Protein AF-A0A8X6TEW8-F1 (afdb_monomer_lite)

Sequence (148 aa):
MCSMYSALTGKGKIMGAAFDKKKRLPVETDPKKLVTHCCGSNIYKEGEDIKLKEDSEYPDWLWTLRLGPPPPLEEMDPNTKEYWERLFFLQKIRNLRLKGRKYKKKIFVNEGDKIYKLKQIRFRALAYKYDPGHDKPPQFDKDGWRII

Structure (mmCIF, N/CA/C/O backbone):
data_AF-A0A8X6TEW8-F1
#
_entry.id   AF-A0A8X6TEW8-F1
#
loop_
_atom_site.group_PDB
_atom_site.id
_atom_site.type_symbol
_atom_site.label_atom_id
_atom_site.label_alt_id
_atom_site.label_comp_id
_atom_site.label_asym_id
_atom_site.label_entity_id
_atom_site.label_seq_id
_atom_site.pdbx_PDB_ins_code
_atom_site.Cartn_x
_atom_site.Cartn_y
_atom_site.Cartn_z
_atom_site.occupancy
_atom_site.B_iso_or_equiv
_atom_site.auth_seq_id
_atom_site.auth_comp_id
_atom_site.auth_asym_id
_atom_site.auth_atom_id
_atom_site.pdbx_PDB_model_num
ATOM 1 N N . MET A 1 1 ? -6.255 -14.680 -10.344 1.00 33.28 1 MET A N 1
ATOM 2 C CA . MET A 1 1 ? -5.559 -13.548 -9.693 1.00 33.28 1 MET A CA 1
ATOM 3 C C . MET A 1 1 ? -4.443 -14.111 -8.817 1.00 33.28 1 MET A C 1
ATOM 5 O O . MET A 1 1 ? -4.715 -14.576 -7.721 1.00 33.28 1 MET A O 1
ATOM 9 N N . CYS A 1 2 ? -3.222 -14.207 -9.350 1.00 27.55 2 CYS A N 1
ATOM 10 C CA . CYS A 1 2 ? -2.096 -14.877 -8.689 1.00 27.55 2 CYS A CA 1
ATOM 11 C C . CYS A 1 2 ? -1.370 -13.898 -7.748 1.00 27.55 2 CYS A C 1
ATOM 13 O O . CYS A 1 2 ? -0.958 -12.820 -8.176 1.00 27.55 2 CYS A O 1
ATOM 15 N N . SER A 1 3 ? -1.267 -14.268 -6.470 1.00 33.31 3 SER A N 1
ATOM 16 C CA . SER A 1 3 ? -0.688 -13.474 -5.381 1.00 33.31 3 SER A CA 1
ATOM 17 C C . SER A 1 3 ? 0.810 -13.215 -5.601 1.00 33.31 3 SER A C 1
ATOM 19 O O . SER A 1 3 ? 1.632 -14.123 -5.522 1.00 33.31 3 SER A O 1
ATOM 21 N N . MET A 1 4 ? 1.169 -11.959 -5.873 1.00 34.53 4 MET A N 1
ATOM 22 C CA . MET A 1 4 ? 2.541 -11.485 -6.118 1.00 34.53 4 MET A CA 1
ATOM 23 C C . MET A 1 4 ? 3.206 -10.913 -4.847 1.00 34.53 4 MET A C 1
ATOM 25 O O . MET A 1 4 ? 3.926 -9.921 -4.924 1.00 34.53 4 MET A O 1
ATOM 29 N N . TYR A 1 5 ? 2.979 -11.513 -3.671 1.00 37.78 5 TYR A N 1
ATOM 30 C CA . TYR A 1 5 ? 3.496 -10.998 -2.384 1.00 37.78 5 TYR A CA 1
ATOM 31 C C . TYR A 1 5 ? 4.408 -11.963 -1.599 1.00 37.78 5 TYR A C 1
ATOM 33 O O . TYR A 1 5 ? 4.616 -11.772 -0.405 1.00 37.78 5 TYR A O 1
ATOM 41 N N . SER A 1 6 ? 5.006 -12.979 -2.233 1.00 33.25 6 SER A N 1
ATOM 42 C CA . SER A 1 6 ? 5.805 -13.994 -1.507 1.00 33.25 6 SER A CA 1
ATOM 43 C C . SER A 1 6 ? 7.304 -14.045 -1.838 1.00 33.25 6 SER A C 1
ATOM 45 O O . SER A 1 6 ? 7.973 -14.993 -1.446 1.00 33.25 6 SER A O 1
ATOM 47 N N . ALA A 1 7 ? 7.878 -13.041 -2.506 1.00 35.56 7 ALA A N 1
ATOM 48 C CA . ALA A 1 7 ? 9.279 -13.085 -2.954 1.00 35.56 7 ALA A CA 1
ATOM 49 C C . ALA A 1 7 ? 10.210 -12.072 -2.252 1.00 35.56 7 ALA A C 1
ATOM 51 O O . ALA A 1 7 ? 10.989 -11.398 -2.921 1.00 35.56 7 ALA A O 1
ATOM 52 N N . LEU A 1 8 ? 10.142 -11.949 -0.917 1.00 33.75 8 LEU A N 1
ATOM 53 C CA . LEU A 1 8 ? 11.049 -11.076 -0.140 1.00 33.75 8 LEU A CA 1
ATOM 54 C C . LEU A 1 8 ? 11.709 -11.716 1.097 1.00 33.75 8 LEU A C 1
ATOM 56 O O . LEU A 1 8 ? 12.443 -11.035 1.805 1.00 33.75 8 LEU A O 1
ATOM 60 N N . THR A 1 9 ? 11.542 -13.012 1.364 1.00 35.94 9 THR A N 1
ATOM 61 C CA . THR A 1 9 ? 12.263 -13.667 2.472 1.00 35.94 9 THR A CA 1
ATOM 62 C C . THR A 1 9 ? 13.574 -14.276 1.983 1.00 35.94 9 THR A C 1
ATOM 64 O O . THR A 1 9 ? 13.637 -15.447 1.601 1.00 35.94 9 THR A O 1
ATOM 67 N N . GLY A 1 10 ? 14.625 -13.453 1.986 1.00 34.72 10 GLY A N 1
ATOM 68 C CA . GLY A 1 10 ? 16.008 -13.912 1.922 1.00 34.72 10 GLY A CA 1
ATOM 69 C C . GLY A 1 10 ? 16.320 -14.838 3.101 1.00 34.72 10 GLY A C 1
ATOM 70 O O . GLY A 1 10 ? 15.893 -14.602 4.231 1.00 34.72 10 GLY A O 1
ATOM 71 N N . LYS A 1 11 ? 17.042 -15.924 2.820 1.00 39.81 11 LYS A N 1
ATOM 72 C CA . LYS A 1 11 ? 17.519 -16.903 3.800 1.00 39.81 11 LYS A CA 1
ATOM 73 C C . LYS A 1 11 ? 18.611 -16.278 4.678 1.00 39.81 11 LYS A C 1
ATOM 75 O O . LYS A 1 11 ? 19.791 -16.501 4.449 1.00 39.81 11 LYS A O 1
ATOM 80 N N . GLY A 1 12 ? 18.207 -15.521 5.691 1.00 33.53 12 GLY A N 1
ATOM 81 C CA . GLY A 1 12 ? 19.032 -15.190 6.850 1.00 33.53 12 GLY A CA 1
ATOM 82 C C . GLY A 1 12 ? 18.495 -15.949 8.058 1.00 33.53 12 GLY A C 1
ATOM 83 O O . GLY A 1 12 ? 17.442 -15.602 8.585 1.00 33.53 12 GLY A O 1
ATOM 84 N N . LYS A 1 13 ? 19.182 -17.018 8.478 1.00 41.34 13 LYS A N 1
ATOM 85 C CA . LYS A 1 13 ? 18.923 -17.687 9.762 1.00 41.34 13 LYS A CA 1
ATOM 86 C C . LYS A 1 13 ? 19.323 -16.723 10.885 1.00 41.34 13 LYS A C 1
ATOM 88 O O . LYS A 1 13 ? 20.470 -16.724 11.315 1.00 41.34 13 LYS A O 1
ATOM 93 N N . ILE A 1 14 ? 18.380 -15.901 11.340 1.00 43.41 14 ILE A N 1
ATOM 94 C CA . ILE A 1 14 ? 18.491 -15.210 12.627 1.00 43.41 14 ILE A CA 1
ATOM 95 C C . ILE A 1 14 ? 18.183 -16.252 13.703 1.00 43.41 14 ILE A C 1
ATOM 97 O O . ILE A 1 14 ? 17.106 -16.844 13.755 1.00 43.41 14 ILE A O 1
ATOM 101 N N . MET A 1 15 ? 19.207 -16.535 14.490 1.00 38.34 15 MET A N 1
ATOM 102 C CA . MET A 1 15 ? 19.244 -17.497 15.578 1.00 38.34 15 MET A CA 1
ATOM 103 C C . MET A 1 15 ? 18.370 -16.996 16.743 1.00 38.34 15 MET A C 1
ATOM 105 O O . MET A 1 15 ? 18.528 -15.863 17.179 1.00 38.34 15 MET A O 1
ATOM 109 N N . GLY A 1 16 ? 17.485 -17.848 17.272 1.00 42.28 16 GLY A N 1
ATOM 110 C CA . GLY A 1 16 ? 17.215 -17.844 18.716 1.00 42.28 16 GLY A CA 1
ATOM 111 C C . GLY A 1 16 ? 16.088 -16.978 19.289 1.00 42.28 16 GLY A C 1
ATOM 112 O O . GLY A 1 16 ? 16.194 -16.579 20.440 1.00 42.28 16 GLY A O 1
ATOM 113 N N . ALA A 1 17 ? 14.981 -16.757 18.583 1.00 46.38 17 ALA A N 1
ATOM 114 C CA . ALA A 1 17 ? 13.709 -16.499 19.259 1.00 46.38 17 ALA A CA 1
ATOM 115 C C . ALA A 1 17 ? 12.636 -17.317 18.555 1.00 46.38 17 ALA A C 1
ATOM 117 O O . ALA A 1 17 ? 12.306 -17.061 17.395 1.00 46.38 17 ALA A O 1
ATOM 118 N N . ALA A 1 18 ? 12.140 -18.349 19.237 1.00 51.59 18 ALA A N 1
ATOM 119 C CA . ALA A 1 18 ? 10.915 -19.021 18.859 1.00 51.59 18 ALA A CA 1
ATOM 120 C C . ALA A 1 18 ? 9.808 -17.962 18.858 1.00 51.59 18 ALA A C 1
ATOM 122 O O . ALA A 1 18 ? 9.194 -17.682 19.882 1.00 51.59 18 ALA A O 1
ATOM 123 N N . PHE A 1 19 ? 9.595 -17.315 17.713 1.00 56.50 19 PHE A N 1
ATOM 124 C CA . PHE A 1 19 ? 8.341 -16.641 17.457 1.00 56.50 19 PHE A CA 1
ATOM 125 C C . PHE A 1 19 ? 7.295 -17.744 17.502 1.00 56.50 19 PHE A C 1
ATOM 127 O O . PHE A 1 19 ? 7.138 -18.505 16.541 1.00 56.50 19 PHE A O 1
ATOM 134 N N . ASP A 1 20 ? 6.643 -17.864 18.657 1.00 64.69 20 ASP A N 1
ATOM 135 C CA . ASP A 1 20 ? 5.420 -18.628 18.805 1.00 64.69 20 ASP A CA 1
ATOM 136 C C . ASP A 1 20 ? 4.554 -18.357 17.578 1.00 64.69 20 ASP A C 1
ATOM 138 O O . ASP A 1 20 ? 4.374 -17.212 17.145 1.00 64.69 20 ASP A O 1
ATOM 142 N N . LYS A 1 21 ? 4.082 -19.441 16.960 1.00 77.38 21 LYS A N 1
ATOM 143 C CA . LYS A 1 21 ? 3.247 -19.391 15.758 1.00 77.38 21 LYS A CA 1
ATOM 144 C C . LYS A 1 21 ? 2.173 -18.319 15.964 1.00 77.38 21 LYS A C 1
ATOM 146 O O . LYS A 1 21 ? 1.496 -18.334 16.990 1.00 77.38 21 LYS A O 1
ATOM 151 N N . LYS A 1 22 ? 2.013 -17.398 15.001 1.00 78.88 22 LYS A N 1
ATOM 152 C CA . LYS A 1 22 ? 0.990 -16.335 15.053 1.00 78.88 22 LYS A CA 1
ATOM 153 C C . LYS A 1 22 ? -0.355 -16.947 15.459 1.00 78.88 22 LYS A C 1
ATOM 155 O O . LYS A 1 22 ? -0.932 -17.706 14.679 1.00 78.88 22 LYS A O 1
ATOM 160 N N . LYS A 1 23 ? -0.835 -16.634 16.665 1.00 80.19 23 LYS 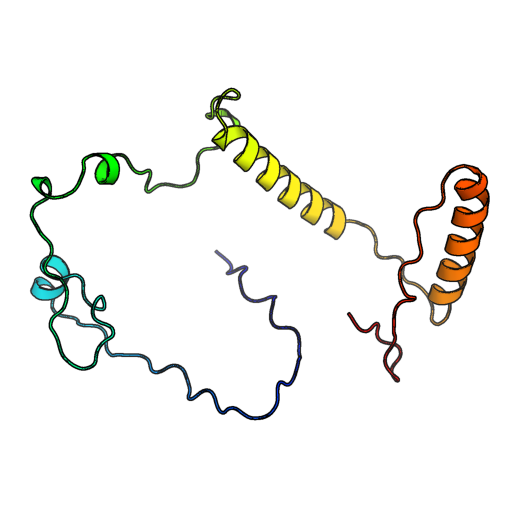A N 1
ATOM 161 C CA . LYS A 1 23 ? -2.110 -17.146 17.177 1.00 80.19 23 LYS A CA 1
ATOM 162 C C . LYS A 1 23 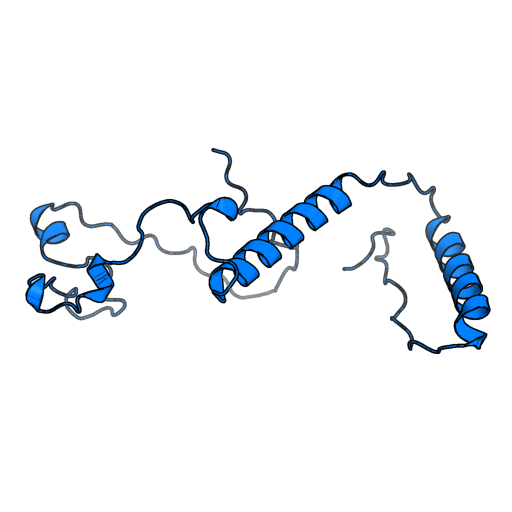? -3.237 -16.564 16.321 1.00 80.19 23 LYS A C 1
ATOM 164 O O . LYS A 1 23 ? -3.319 -15.352 16.143 1.00 80.19 23 LYS A O 1
ATOM 169 N N . ARG A 1 24 ? -4.060 -17.430 15.726 1.00 81.12 24 ARG A N 1
ATOM 170 C CA . ARG A 1 24 ? -5.307 -17.033 15.061 1.00 81.12 24 ARG A CA 1
ATOM 171 C C . ARG A 1 24 ? -6.359 -16.906 16.155 1.00 81.12 24 ARG A C 1
ATOM 173 O O . ARG A 1 24 ? -6.674 -17.905 16.792 1.00 81.12 24 ARG A O 1
ATOM 180 N N . LEU A 1 25 ? -6.832 -15.691 16.402 1.00 81.19 25 LEU A N 1
ATOM 181 C CA . LEU A 1 25 ? -7.969 -15.478 17.289 1.00 81.19 25 LEU A CA 1
ATOM 182 C C . LEU A 1 25 ? -9.251 -15.921 16.566 1.00 81.19 25 LEU A C 1
ATOM 184 O O . LEU A 1 25 ? -9.322 -15.766 15.340 1.00 81.19 25 LEU A O 1
ATOM 188 N N . PRO A 1 26 ? -10.225 -16.509 17.280 1.00 84.12 26 PRO A N 1
ATOM 189 C CA . PRO A 1 26 ? -11.526 -16.804 16.698 1.00 84.12 26 PRO A CA 1
ATOM 190 C C . PRO A 1 26 ? -12.190 -15.496 16.257 1.00 84.12 26 PRO A C 1
ATOM 192 O O . PRO A 1 26 ? -12.117 -14.488 16.956 1.00 84.12 26 PRO A O 1
ATOM 195 N N . VAL A 1 27 ? -12.791 -15.510 15.069 1.00 84.19 27 VAL A N 1
ATOM 196 C CA . VAL A 1 27 ? -13.553 -14.374 14.544 1.00 84.19 27 VAL A CA 1
ATOM 197 C C . VAL A 1 27 ? -15.003 -14.540 14.979 1.00 84.19 27 VAL A C 1
ATOM 199 O O . VAL A 1 27 ? -15.543 -15.642 14.904 1.00 84.19 27 VAL A O 1
ATOM 202 N N . GLU A 1 28 ? -15.616 -13.449 15.425 1.00 83.44 28 GLU A N 1
ATOM 203 C CA . GLU A 1 28 ? -17.022 -13.419 15.821 1.00 83.44 28 GLU A CA 1
ATOM 204 C C . GLU A 1 28 ? -17.941 -13.674 14.619 1.00 83.44 28 GLU A C 1
ATOM 206 O O . GLU A 1 28 ? -17.742 -13.109 13.542 1.00 83.44 28 GLU A O 1
ATOM 211 N N . THR A 1 29 ? -18.956 -14.521 14.797 1.00 88.88 29 THR A N 1
ATOM 212 C CA . THR A 1 29 ? -19.895 -14.917 13.728 1.00 88.88 29 THR A CA 1
ATOM 213 C C . THR A 1 29 ? -21.260 -14.240 13.827 1.00 88.88 29 THR A C 1
ATOM 215 O O . THR A 1 29 ? -22.069 -14.355 12.908 1.00 88.88 29 THR A O 1
ATOM 218 N N . ASP A 1 30 ? -21.532 -13.538 14.928 1.00 91.94 30 ASP A N 1
ATOM 219 C CA . ASP A 1 30 ? -22.845 -12.956 15.190 1.00 91.94 30 ASP A CA 1
ATOM 220 C C . ASP A 1 30 ? -23.080 -11.683 14.359 1.00 91.94 30 ASP A C 1
ATOM 222 O O . ASP A 1 30 ? -22.407 -10.667 14.571 1.00 91.94 30 ASP A O 1
ATOM 226 N N . PRO A 1 31 ? -24.088 -11.658 13.466 1.00 91.38 31 PRO A N 1
ATOM 227 C CA . PRO A 1 31 ? -24.274 -10.553 12.525 1.00 91.38 31 PRO A CA 1
ATOM 228 C C . PRO A 1 31 ? -24.621 -9.234 13.223 1.00 91.38 31 PRO A C 1
ATOM 230 O O . PRO A 1 31 ? -24.159 -8.172 12.817 1.00 91.38 31 PRO A O 1
ATOM 233 N N . LYS A 1 32 ? -25.393 -9.284 14.318 1.00 92.06 32 LYS A N 1
ATOM 234 C CA . LYS A 1 32 ? -25.758 -8.088 15.095 1.00 92.06 32 LYS A CA 1
ATOM 235 C C . LYS A 1 32 ? -24.531 -7.416 15.714 1.00 92.06 32 LYS A C 1
ATOM 237 O O . LYS A 1 32 ? -24.464 -6.191 15.747 1.00 92.06 32 LYS A O 1
ATOM 242 N N . LYS A 1 33 ? -23.562 -8.208 16.183 1.00 89.19 33 LYS A N 1
ATOM 243 C CA . LYS A 1 33 ? -22.324 -7.705 16.788 1.00 89.19 33 LYS A CA 1
ATOM 244 C C . LYS A 1 33 ? -21.415 -7.086 15.724 1.00 89.19 33 LYS A C 1
ATOM 246 O O . LYS A 1 33 ? -20.921 -5.987 15.939 1.00 89.19 33 LYS A O 1
ATOM 251 N N . LEU A 1 34 ? -21.306 -7.722 14.553 1.00 90.75 34 LEU A N 1
ATOM 252 C CA . LEU A 1 34 ? -20.505 -7.235 13.421 1.00 90.75 34 LEU A CA 1
ATOM 253 C C . LEU A 1 34 ? -20.995 -5.902 12.834 1.00 90.75 34 LEU A C 1
ATOM 255 O O . LEU A 1 34 ? -20.189 -5.123 12.340 1.00 90.75 34 LEU A O 1
ATOM 259 N N . VAL A 1 35 ? -22.305 -5.636 12.873 1.00 91.75 35 VAL A N 1
ATOM 260 C CA . VAL A 1 35 ? -22.881 -4.372 12.373 1.00 91.75 35 VAL A CA 1
ATOM 261 C C . VAL A 1 35 ? -22.767 -3.240 13.394 1.00 91.75 35 VAL A C 1
ATOM 263 O O . VAL A 1 35 ? -22.693 -2.079 13.015 1.00 91.75 35 VAL A O 1
ATOM 266 N N . THR A 1 36 ? -22.769 -3.553 14.690 1.00 92.94 36 THR A N 1
ATOM 267 C CA . THR A 1 36 ? -22.802 -2.539 15.761 1.00 92.94 36 THR A CA 1
ATOM 268 C C . THR A 1 36 ? -21.423 -2.206 16.323 1.00 92.94 36 THR A C 1
ATOM 270 O O . THR A 1 36 ? -21.225 -1.110 16.841 1.00 92.94 36 THR A O 1
ATOM 273 N N . HIS A 1 37 ? -20.467 -3.132 16.246 1.00 93.62 37 HIS A N 1
ATOM 274 C CA . HIS A 1 37 ? -19.136 -2.985 16.827 1.00 93.62 37 HIS A CA 1
ATOM 275 C C . HIS A 1 37 ? -18.053 -3.258 15.784 1.00 93.62 37 HIS A C 1
ATOM 277 O O . HIS A 1 37 ? -18.176 -4.146 14.941 1.00 93.62 37 HIS A O 1
ATOM 283 N N . CYS A 1 38 ? -16.939 -2.538 15.892 1.00 92.19 38 CYS A N 1
ATOM 284 C CA . CYS A 1 38 ? -15.726 -2.815 15.138 1.00 92.19 38 CYS A CA 1
ATOM 285 C C . CYS A 1 38 ? -14.962 -3.970 15.807 1.00 92.19 38 CYS A C 1
ATOM 287 O O . CYS A 1 38 ? -14.068 -3.753 16.634 1.00 92.19 38 CYS A O 1
ATOM 289 N N . CYS A 1 39 ? -15.360 -5.207 15.494 1.00 89.44 39 CYS A N 1
ATOM 290 C CA . CYS A 1 39 ? -14.768 -6.410 16.078 1.00 89.44 39 CYS A CA 1
ATOM 291 C C . CYS A 1 39 ? -13.265 -6.511 15.772 1.00 89.44 39 CYS A C 1
ATOM 293 O O . CYS A 1 39 ? -12.847 -6.418 14.616 1.00 89.44 39 CYS A O 1
ATOM 295 N N . GLY A 1 40 ? -12.456 -6.740 16.810 1.00 86.31 40 GLY A N 1
ATOM 296 C CA . GLY A 1 40 ? -10.996 -6.852 16.693 1.00 86.31 40 GLY A CA 1
ATOM 297 C C . GLY A 1 40 ? -10.246 -5.518 16.773 1.00 86.31 40 GLY A C 1
ATOM 298 O O . GLY A 1 40 ? -9.046 -5.477 16.499 1.00 86.31 40 GLY A O 1
ATOM 299 N N . SER A 1 41 ? -10.938 -4.438 17.147 1.00 88.44 41 SER A N 1
ATOM 300 C CA . SER A 1 41 ? -10.316 -3.147 17.457 1.00 88.44 41 SER A CA 1
ATOM 301 C C . SER A 1 41 ? -9.575 -3.166 18.797 1.00 88.44 41 SER A C 1
ATOM 303 O O . SER A 1 41 ? -8.531 -2.519 18.919 1.00 88.44 41 SER A O 1
ATOM 305 N N . ASN A 1 42 ? -10.062 -3.925 19.787 1.00 90.31 42 ASN A N 1
ATOM 306 C CA . ASN A 1 42 ? -9.382 -4.047 21.071 1.00 90.31 42 ASN A CA 1
ATOM 307 C C . ASN A 1 42 ? -8.220 -5.059 21.003 1.00 90.31 42 ASN A C 1
ATOM 309 O O . ASN A 1 42 ? -8.412 -6.240 20.718 1.00 90.31 42 ASN A O 1
ATOM 313 N N . ILE A 1 43 ? -7.000 -4.594 21.291 1.00 89.12 43 ILE A N 1
ATOM 314 C CA . ILE A 1 43 ? -5.776 -5.421 21.334 1.00 89.12 43 ILE A CA 1
ATOM 315 C C . ILE A 1 43 ? -5.478 -5.891 22.772 1.00 89.12 43 ILE A C 1
ATOM 317 O O . ILE A 1 43 ? -4.688 -6.816 22.987 1.00 89.12 43 ILE A O 1
ATOM 321 N N . TYR A 1 44 ? -6.090 -5.255 23.772 1.00 89.06 44 TYR A N 1
ATOM 322 C CA . TYR A 1 44 ? -5.882 -5.574 25.179 1.00 89.06 44 TYR A CA 1
ATOM 323 C C . TYR A 1 44 ? -6.676 -6.821 25.592 1.00 89.06 44 TYR A C 1
ATOM 325 O O . TYR A 1 44 ? -7.663 -7.194 24.966 1.00 89.06 44 TYR A O 1
ATOM 333 N N . LYS A 1 45 ? -6.228 -7.491 26.663 1.00 85.06 45 LYS A N 1
ATOM 334 C CA . LYS A 1 45 ? -6.928 -8.667 27.220 1.00 85.06 45 LYS A CA 1
ATOM 335 C C . LYS A 1 45 ? -8.267 -8.306 27.862 1.00 85.06 45 LYS A C 1
ATOM 337 O O . LYS A 1 45 ? -9.142 -9.155 27.966 1.00 85.06 45 LYS A O 1
ATOM 342 N N . GLU A 1 46 ? -8.373 -7.070 28.327 1.00 86.56 46 GLU A N 1
ATOM 343 C CA . GLU A 1 46 ? -9.519 -6.520 29.033 1.00 86.56 46 GLU A CA 1
ATOM 344 C C . GLU A 1 46 ? -10.026 -5.311 28.243 1.00 86.56 46 GLU A C 1
ATOM 346 O O . GLU A 1 46 ? -9.236 -4.578 27.642 1.00 86.56 46 GLU A O 1
ATOM 351 N N . GLY A 1 47 ? -11.344 -5.124 28.217 1.00 87.12 47 GLY A N 1
ATOM 352 C CA . GLY A 1 47 ? -12.007 -4.031 27.508 1.00 87.12 47 GLY A CA 1
ATOM 353 C C . GLY A 1 47 ? -12.983 -4.506 26.433 1.00 87.12 47 GLY A C 1
ATOM 354 O O . GLY A 1 47 ? -12.983 -5.667 26.025 1.00 87.12 47 GLY A O 1
ATOM 355 N N . GLU A 1 48 ? -13.820 -3.579 25.979 1.00 87.06 48 GLU A N 1
ATOM 356 C CA . GLU A 1 48 ? -14.829 -3.809 24.945 1.00 87.06 48 GLU A CA 1
ATOM 357 C C . GLU A 1 48 ? -14.345 -3.312 23.575 1.00 87.06 48 GLU A C 1
ATOM 359 O O . GLU A 1 48 ? -13.512 -2.408 23.480 1.00 87.06 48 GLU A O 1
ATOM 364 N N . ASP A 1 49 ? -14.883 -3.902 22.507 1.00 88.62 49 ASP A N 1
ATOM 365 C CA . ASP A 1 49 ? -14.673 -3.414 21.144 1.00 88.62 49 ASP A CA 1
ATOM 366 C C . ASP A 1 49 ? -15.358 -2.055 20.931 1.00 88.62 49 ASP A C 1
ATOM 368 O O . ASP A 1 49 ? -16.397 -1.748 21.526 1.00 88.62 49 ASP A O 1
ATOM 372 N N . ILE A 1 50 ? -14.798 -1.242 20.033 1.00 91.94 50 ILE A N 1
ATOM 373 C CA . ILE A 1 50 ? -15.325 0.093 19.730 1.00 91.94 50 ILE A CA 1
ATOM 374 C C . ILE A 1 50 ? -16.708 -0.028 19.075 1.00 91.94 50 ILE A C 1
ATOM 376 O O . ILE A 1 50 ? -16.855 -0.653 18.022 1.00 91.94 50 ILE A O 1
ATOM 380 N N . LYS A 1 51 ? -17.713 0.613 19.679 1.00 93.88 51 LYS A N 1
ATOM 381 C CA . LYS A 1 51 ? -19.066 0.752 19.118 1.00 93.88 51 LYS A CA 1
ATOM 382 C C . LYS A 1 51 ? -19.054 1.717 17.936 1.00 93.88 51 LYS A C 1
ATOM 384 O O . LYS A 1 51 ? -18.485 2.806 18.033 1.00 93.88 51 LYS A O 1
ATOM 389 N N . LEU A 1 52 ? -19.677 1.307 16.835 1.00 93.69 52 LEU A N 1
ATOM 390 C CA . LEU A 1 52 ? -19.882 2.165 15.675 1.00 93.69 52 LEU A CA 1
ATOM 391 C C . LEU A 1 52 ? -20.943 3.210 16.010 1.00 93.69 52 LEU A C 1
ATOM 393 O O . LEU A 1 52 ? -21.946 2.910 16.661 1.00 93.69 52 LEU A O 1
ATOM 397 N N . LYS A 1 53 ? -20.668 4.445 15.604 1.00 93.56 53 LYS A N 1
ATOM 398 C CA . LYS A 1 53 ? -21.544 5.588 15.836 1.00 93.56 53 LYS A CA 1
ATOM 399 C C . LYS A 1 53 ? -22.389 5.875 14.598 1.00 93.56 53 LYS A C 1
ATOM 401 O O . LYS A 1 53 ? -22.248 5.200 13.582 1.00 93.56 53 LYS A O 1
ATOM 406 N N . GLU A 1 54 ? -23.264 6.867 14.692 1.00 94.56 54 GLU A N 1
ATOM 407 C CA . GLU A 1 54 ? -24.040 7.345 13.548 1.00 94.56 54 GLU A CA 1
ATOM 408 C C . GLU A 1 54 ? -23.146 8.073 12.530 1.00 94.56 54 GLU A C 1
ATOM 410 O O . GLU A 1 54 ? -22.135 8.678 12.895 1.00 94.56 54 GLU A O 1
ATOM 415 N N . ASP A 1 55 ? -23.539 8.054 11.254 1.00 93.12 55 ASP A N 1
ATOM 416 C CA . ASP A 1 55 ? -22.747 8.608 10.144 1.00 93.12 55 ASP A CA 1
ATOM 417 C C . ASP A 1 55 ? -22.418 10.103 10.313 1.00 93.12 55 ASP A C 1
ATOM 419 O O . ASP A 1 55 ? -21.365 10.551 9.863 1.00 93.12 55 ASP A O 1
ATOM 423 N N . SER A 1 56 ? -23.278 10.851 11.014 1.00 94.25 56 SER A N 1
ATOM 424 C CA . SER A 1 56 ? -23.131 12.286 11.305 1.00 94.25 56 SER A CA 1
ATOM 425 C C . SER A 1 56 ? -21.983 12.616 12.263 1.00 94.25 56 SER A C 1
ATOM 427 O O . SER A 1 56 ? -21.525 13.756 12.307 1.00 94.25 56 SER A O 1
ATOM 429 N N . GLU A 1 57 ? -21.537 11.654 13.073 1.00 95.75 57 GLU A N 1
ATOM 430 C CA . GLU A 1 57 ? -20.404 11.866 13.980 1.00 95.75 57 GLU A CA 1
ATOM 431 C C . GLU A 1 57 ? -19.055 11.745 13.266 1.00 95.75 57 GLU A C 1
ATOM 433 O O . GLU A 1 57 ? -18.026 12.188 13.789 1.00 95.75 57 GLU A O 1
ATOM 438 N N . TYR A 1 58 ? -19.044 11.130 12.084 1.00 95.50 58 TYR A N 1
ATOM 439 C CA . TYR A 1 58 ? -17.843 10.968 11.286 1.00 95.50 58 TYR A CA 1
ATOM 440 C C . TYR A 1 58 ? -17.662 12.160 10.342 1.00 95.50 58 TYR A C 1
ATOM 442 O O . TYR A 1 58 ? -18.631 12.704 9.821 1.00 95.50 58 TYR A O 1
ATOM 450 N N . PRO A 1 59 ? -16.415 12.591 10.101 1.00 96.62 59 PRO A N 1
ATOM 451 C CA . PRO A 1 59 ? -16.159 13.728 9.233 1.00 96.62 59 PRO A CA 1
ATOM 452 C C . PRO A 1 59 ? -16.494 13.408 7.769 1.00 96.62 59 PRO A C 1
ATOM 454 O O . PRO A 1 59 ? -16.191 12.319 7.277 1.00 96.62 59 PRO A O 1
ATOM 457 N N . ASP A 1 60 ? -17.012 14.401 7.045 1.00 95.38 60 ASP A N 1
ATOM 458 C CA . ASP A 1 60 ? -17.516 14.256 5.668 1.00 95.38 60 ASP A CA 1
ATOM 459 C C . ASP A 1 60 ? -16.498 13.670 4.678 1.00 95.38 60 ASP A C 1
ATOM 461 O O . ASP A 1 60 ? -16.865 12.976 3.728 1.00 95.38 60 ASP A O 1
ATOM 465 N N . TRP A 1 61 ? -15.199 13.914 4.896 1.00 95.38 61 TRP A N 1
ATOM 466 C CA . TRP A 1 61 ? -14.147 13.407 4.012 1.00 95.38 61 TRP A CA 1
ATOM 467 C C . TRP A 1 61 ? -14.070 11.877 3.986 1.00 95.38 61 TRP A C 1
ATOM 469 O O . TRP A 1 61 ? -13.549 11.315 3.025 1.00 95.38 61 TRP A O 1
ATOM 479 N N . LEU A 1 62 ? -14.588 11.189 5.010 1.00 94.88 62 LEU A N 1
ATOM 480 C CA . LEU A 1 62 ? -14.628 9.727 5.044 1.00 94.88 62 LEU A CA 1
ATOM 481 C C . LEU A 1 62 ? -15.450 9.174 3.874 1.00 94.88 62 LEU A C 1
ATOM 483 O O . LEU A 1 62 ? -15.048 8.206 3.228 1.00 94.88 62 LEU A O 1
ATOM 487 N N . TRP A 1 63 ? -16.569 9.832 3.576 1.00 94.31 63 TRP A N 1
ATOM 488 C CA . TRP A 1 63 ? -17.519 9.420 2.547 1.00 94.31 63 TRP A CA 1
ATOM 489 C C . TRP A 1 63 ? -17.112 9.858 1.139 1.00 94.31 63 TRP A C 1
ATOM 491 O O . TRP A 1 63 ? -17.626 9.327 0.156 1.00 94.31 63 TRP A O 1
ATOM 501 N N . THR A 1 64 ? -16.158 10.785 1.018 1.00 94.06 64 THR A N 1
ATOM 502 C CA . THR A 1 64 ? -15.598 11.205 -0.276 1.00 94.06 64 THR A CA 1
ATOM 503 C C . THR A 1 64 ? -14.388 10.374 -0.709 1.00 94.06 64 THR A C 1
ATOM 505 O O . THR A 1 64 ? -13.898 10.533 -1.831 1.00 94.06 64 THR A O 1
ATOM 508 N N . LEU A 1 65 ? -13.911 9.450 0.136 1.00 93.62 65 LEU A N 1
ATOM 509 C CA . LEU A 1 65 ? -12.810 8.555 -0.211 1.00 93.62 65 LEU A CA 1
ATOM 510 C C . LEU A 1 65 ? -13.179 7.596 -1.350 1.00 93.62 65 LEU A C 1
ATOM 512 O O . LEU A 1 65 ? -14.236 6.968 -1.379 1.00 93.62 65 LEU A O 1
ATOM 516 N N . ARG A 1 66 ? -12.238 7.407 -2.280 1.00 90.94 66 ARG A N 1
ATOM 517 C CA . ARG A 1 66 ? -12.393 6.454 -3.386 1.00 90.94 66 ARG A CA 1
ATOM 518 C C . ARG A 1 66 ? -12.153 5.027 -2.887 1.00 90.94 66 ARG A C 1
ATOM 520 O O . ARG A 1 66 ? -11.029 4.672 -2.547 1.00 90.94 66 ARG A O 1
ATOM 527 N N . LEU A 1 67 ? -13.189 4.192 -2.930 1.00 94.50 67 LEU A N 1
ATOM 528 C CA . LEU A 1 67 ? -13.114 2.761 -2.581 1.00 94.50 67 LEU A CA 1
ATOM 529 C C . LEU A 1 67 ? -12.721 1.858 -3.766 1.00 94.50 67 LEU A C 1
ATOM 531 O O . LEU A 1 67 ? -12.457 0.669 -3.600 1.00 94.50 67 LEU A O 1
ATOM 535 N N . GLY A 1 68 ? -12.721 2.416 -4.978 1.00 92.50 68 GLY A N 1
ATOM 536 C CA . GLY A 1 68 ? -12.436 1.697 -6.215 1.00 92.50 68 GLY A CA 1
ATOM 537 C C . GLY A 1 68 ? -10.943 1.557 -6.535 1.00 92.50 68 GLY A C 1
ATOM 538 O O . GLY A 1 68 ? -10.076 1.983 -5.767 1.00 92.50 68 GLY A O 1
ATOM 539 N N . PRO A 1 69 ? -10.613 0.985 -7.708 1.00 90.69 69 PRO A N 1
ATOM 540 C CA . PRO A 1 69 ? -9.240 0.957 -8.183 1.00 90.69 69 PRO A CA 1
ATOM 541 C C . PRO A 1 69 ? -8.677 2.382 -8.335 1.00 90.69 69 PRO A C 1
ATOM 543 O O . PRO A 1 69 ? -9.422 3.333 -8.610 1.00 90.69 69 PRO A O 1
ATOM 546 N N . PRO A 1 70 ? -7.349 2.543 -8.185 1.00 88.88 70 PRO A N 1
ATOM 547 C CA . PRO A 1 70 ? -6.707 3.833 -8.385 1.00 88.88 70 PRO A CA 1
ATOM 548 C C . PRO A 1 70 ? -6.966 4.330 -9.815 1.00 88.88 70 PRO A C 1
ATOM 550 O O . PRO A 1 70 ? -6.893 3.516 -10.745 1.00 88.88 70 PRO A O 1
ATOM 553 N N . PRO A 1 71 ? -7.233 5.635 -10.001 1.00 89.44 71 PRO A N 1
ATOM 554 C CA . PRO A 1 71 ? -7.558 6.179 -11.310 1.00 89.44 71 PRO A CA 1
ATOM 555 C C .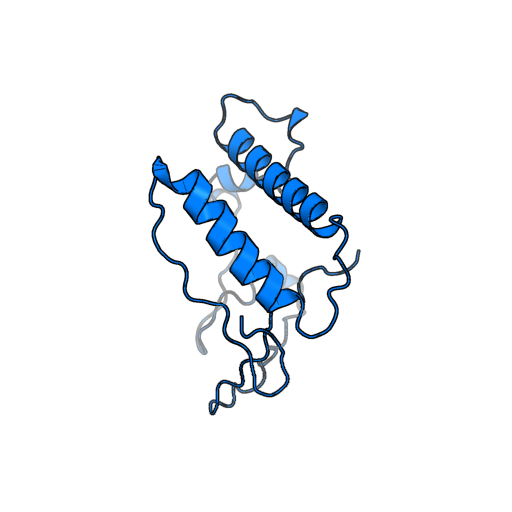 PRO A 1 71 ? -6.409 5.941 -12.309 1.00 89.44 71 PRO A C 1
ATOM 557 O O . PRO A 1 71 ? -5.227 5.854 -11.919 1.00 89.44 71 PRO A O 1
ATOM 560 N N . PRO A 1 72 ? -6.730 5.758 -13.600 1.00 90.75 72 PRO A N 1
ATOM 561 C CA . PRO A 1 72 ? -5.726 5.729 -14.649 1.00 90.75 72 PRO A CA 1
ATOM 562 C C . PRO A 1 72 ? -5.065 7.105 -14.774 1.00 90.75 72 PRO A C 1
ATOM 564 O O . PRO A 1 72 ? -5.638 8.129 -14.419 1.00 90.75 72 PRO A O 1
ATOM 567 N N . LEU A 1 73 ? -3.833 7.123 -15.287 1.00 91.75 73 LEU A N 1
ATOM 568 C CA . LEU A 1 73 ? -3.048 8.356 -15.391 1.00 91.75 73 LEU A CA 1
ATOM 569 C C . LEU A 1 73 ? -3.702 9.392 -16.325 1.00 91.75 73 LEU A C 1
ATOM 571 O O . LEU A 1 73 ? -3.528 10.583 -16.117 1.00 91.75 73 LEU A O 1
ATOM 575 N N . GLU A 1 74 ? -4.450 8.930 -17.328 1.00 91.38 74 GLU A N 1
ATOM 576 C CA . GLU A 1 74 ? -5.115 9.763 -18.341 1.00 91.38 74 GLU A CA 1
ATOM 577 C C . GLU A 1 74 ? -6.268 10.604 -17.771 1.00 91.38 74 GLU A C 1
ATOM 579 O O . GLU A 1 74 ? -6.540 11.685 -18.278 1.00 91.38 74 GLU A O 1
ATOM 584 N N . GLU A 1 75 ? -6.919 10.135 -16.703 1.00 91.19 75 GLU A N 1
ATOM 585 C CA . GLU A 1 75 ? -8.027 10.841 -16.039 1.00 91.19 75 GLU A CA 1
ATOM 586 C C . GLU A 1 75 ? -7.543 11.852 -14.987 1.00 91.19 75 GLU A C 1
ATOM 588 O O . GLU A 1 75 ? -8.334 12.637 -14.468 1.00 91.19 75 GLU A O 1
ATOM 593 N N . MET A 1 76 ? -6.259 11.815 -14.622 1.00 91.75 76 MET A N 1
ATOM 594 C CA . MET A 1 76 ? -5.697 12.641 -13.554 1.00 91.75 76 MET A CA 1
ATOM 595 C C . MET A 1 76 ? -5.174 13.978 -14.092 1.00 91.75 76 MET A C 1
ATOM 597 O O . MET A 1 76 ? -4.571 14.034 -15.161 1.00 91.75 76 MET A O 1
ATOM 601 N N . ASP A 1 77 ? -5.333 15.046 -13.309 1.00 93.50 77 ASP A N 1
ATOM 602 C CA . ASP A 1 77 ? -4.832 16.378 -13.661 1.00 93.50 77 ASP A CA 1
ATOM 603 C C . ASP A 1 77 ? -3.297 16.484 -13.491 1.00 93.50 77 ASP A C 1
ATOM 605 O O . ASP A 1 77 ? -2.790 16.283 -12.380 1.00 93.50 77 ASP A O 1
ATOM 609 N N . PRO A 1 78 ? -2.541 16.858 -14.545 1.00 94.44 78 PRO A N 1
ATOM 610 C CA . PRO A 1 78 ? -1.088 17.029 -14.485 1.00 94.44 78 PRO A CA 1
ATOM 611 C C . PRO A 1 78 ? -0.586 18.088 -13.498 1.00 94.44 78 PRO A C 1
ATOM 613 O O . PRO A 1 78 ? 0.589 18.050 -13.118 1.00 94.44 78 PRO A O 1
ATOM 616 N N . ASN A 1 79 ? -1.435 19.030 -13.080 1.00 95.00 79 ASN A N 1
ATOM 617 C CA . ASN A 1 79 ? -1.048 20.076 -12.127 1.00 95.00 79 ASN A CA 1
ATOM 618 C C . ASN A 1 79 ? -1.111 19.608 -10.666 1.00 95.00 79 ASN A C 1
ATOM 620 O O . ASN A 1 79 ? -0.648 20.309 -9.766 1.00 95.00 79 ASN A O 1
ATOM 624 N N . THR A 1 80 ? -1.637 18.408 -10.418 1.00 94.69 80 THR A N 1
ATOM 625 C CA . THR A 1 80 ? -1.775 17.845 -9.076 1.00 94.69 80 THR A CA 1
ATOM 626 C C . THR A 1 80 ? -0.585 16.943 -8.726 1.00 94.69 80 THR A C 1
ATOM 628 O O . THR A 1 80 ? -0.051 16.212 -9.561 1.00 94.69 80 THR A O 1
ATOM 631 N N . LYS A 1 81 ? -0.161 16.942 -7.455 1.00 94.94 81 LYS A N 1
ATOM 632 C CA . LYS A 1 81 ? 0.957 16.107 -6.967 1.00 94.94 81 LYS A CA 1
ATOM 633 C C . LYS A 1 81 ? 0.722 14.606 -7.196 1.00 94.94 81 LYS A C 1
ATOM 635 O O . LYS A 1 81 ? 1.642 13.876 -7.565 1.00 94.94 81 LYS A O 1
ATOM 640 N N . GLU A 1 82 ? -0.514 14.161 -7.008 1.00 92.81 82 GLU A N 1
ATOM 641 C CA . GLU A 1 82 ? -0.941 12.764 -7.135 1.00 92.81 82 GLU A CA 1
ATOM 642 C C . GLU A 1 82 ? -0.645 12.184 -8.527 1.00 92.81 82 GLU A C 1
ATOM 644 O O . GLU A 1 82 ? -0.214 11.033 -8.647 1.00 92.81 82 GLU A O 1
ATOM 649 N N . TYR A 1 83 ? -0.803 12.994 -9.581 1.00 95.19 83 TYR A N 1
ATOM 650 C CA . TYR A 1 83 ? -0.487 12.607 -10.957 1.00 95.19 83 TYR A CA 1
ATOM 651 C C . TYR A 1 83 ? 0.986 12.208 -11.097 1.00 95.19 83 TYR A C 1
ATOM 653 O O . TYR A 1 83 ? 1.317 11.149 -11.640 1.00 95.19 83 TYR A O 1
ATOM 661 N N . TRP A 1 84 ? 1.892 13.018 -10.548 1.00 95.25 84 TRP A N 1
ATOM 662 C CA . TRP A 1 84 ? 3.331 12.778 -10.641 1.00 95.25 84 TRP A CA 1
ATOM 663 C C . TRP A 1 84 ? 3.783 11.588 -9.799 1.00 95.25 84 TRP A C 1
ATOM 665 O O . TRP A 1 84 ? 4.629 10.804 -10.244 1.00 95.25 84 TRP A O 1
ATOM 675 N N . GLU A 1 85 ? 3.190 11.394 -8.619 1.00 94.31 85 GLU A N 1
ATOM 676 C CA . GLU A 1 85 ? 3.427 10.203 -7.797 1.00 94.31 85 GLU A CA 1
ATOM 677 C C . GLU A 1 85 ? 3.004 8.927 -8.544 1.00 94.31 85 GLU A C 1
ATOM 679 O O . GLU A 1 85 ? 3.760 7.943 -8.602 1.00 94.31 85 GLU A O 1
ATOM 684 N N . ARG A 1 86 ? 1.839 8.964 -9.206 1.00 93.50 86 ARG A N 1
ATOM 685 C CA . ARG A 1 86 ? 1.330 7.864 -10.033 1.00 93.50 86 ARG A CA 1
ATOM 686 C C . ARG A 1 86 ? 2.233 7.587 -11.233 1.00 93.50 86 ARG A C 1
ATOM 688 O O . ARG A 1 86 ? 2.611 6.432 -11.455 1.00 93.50 86 ARG A O 1
ATOM 695 N N . LEU A 1 87 ? 2.629 8.621 -11.974 1.00 95.19 87 LEU A N 1
ATOM 696 C CA . LEU A 1 87 ? 3.542 8.506 -13.114 1.00 95.19 87 LEU A CA 1
ATOM 697 C C . LEU A 1 87 ? 4.884 7.893 -12.693 1.00 95.19 87 LEU A C 1
ATOM 699 O O . LEU A 1 87 ? 5.392 6.977 -13.347 1.00 95.19 87 LEU A O 1
ATOM 703 N N . PHE A 1 88 ? 5.450 8.351 -1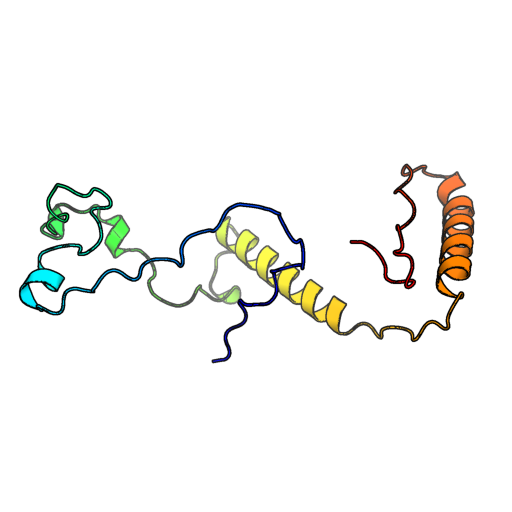1.577 1.00 94.81 88 PHE A N 1
ATOM 704 C CA . PHE A 1 88 ? 6.712 7.838 -11.053 1.00 94.81 88 PHE A CA 1
ATOM 705 C C . PHE A 1 88 ? 6.625 6.353 -10.682 1.00 94.81 88 PHE A C 1
ATOM 707 O O . PHE A 1 88 ? 7.527 5.567 -11.000 1.00 94.81 88 PHE A O 1
ATOM 714 N N . PHE A 1 89 ? 5.521 5.940 -10.060 1.00 94.12 89 PHE A N 1
ATOM 715 C CA . PHE A 1 89 ? 5.262 4.538 -9.752 1.00 94.12 89 PHE A CA 1
ATOM 716 C C . PHE A 1 89 ? 5.161 3.676 -11.023 1.00 94.12 89 PHE A C 1
ATOM 718 O O . PHE A 1 89 ? 5.825 2.638 -11.127 1.00 94.12 89 PHE A O 1
ATOM 725 N N . LEU A 1 90 ? 4.416 4.133 -12.034 1.00 94.00 90 LEU A N 1
ATOM 726 C CA . LEU A 1 90 ? 4.307 3.447 -13.327 1.00 94.00 90 LEU A CA 1
ATOM 727 C C . LEU A 1 90 ? 5.664 3.348 -14.037 1.00 94.00 90 LEU A C 1
ATOM 729 O O . LEU A 1 90 ? 6.019 2.293 -14.576 1.00 94.00 90 LEU A O 1
ATOM 733 N N . GLN A 1 91 ? 6.471 4.405 -13.971 1.00 96.19 91 GLN A N 1
ATOM 734 C CA . GLN A 1 91 ? 7.821 4.423 -14.523 1.00 96.19 91 GLN A CA 1
ATOM 735 C C . GLN A 1 91 ? 8.738 3.414 -13.817 1.00 96.19 91 GLN A C 1
ATOM 737 O O . GLN A 1 91 ? 9.499 2.702 -14.483 1.00 96.19 91 GLN A O 1
ATOM 742 N N . LYS A 1 92 ? 8.647 3.283 -12.487 1.00 95.50 92 LYS A N 1
ATOM 743 C CA . LYS A 1 92 ? 9.368 2.245 -11.729 1.00 95.50 92 LYS A CA 1
ATOM 744 C C . LYS A 1 92 ? 8.974 0.844 -12.183 1.00 95.50 92 LYS A C 1
ATOM 746 O O . LYS A 1 92 ? 9.860 0.042 -12.485 1.00 95.50 92 LYS A O 1
ATOM 751 N N . ILE A 1 93 ? 7.677 0.563 -12.296 1.00 93.56 93 ILE A N 1
ATOM 752 C CA . ILE A 1 93 ? 7.180 -0.737 -12.770 1.00 93.56 93 ILE A CA 1
ATOM 753 C C . ILE A 1 93 ? 7.701 -1.031 -14.179 1.00 93.56 93 ILE A C 1
ATOM 755 O O . ILE A 1 93 ? 8.248 -2.111 -14.430 1.00 93.56 93 ILE A O 1
ATOM 759 N N . ARG A 1 94 ? 7.607 -0.057 -15.095 1.00 94.44 94 ARG A N 1
ATOM 760 C CA . ARG A 1 94 ? 8.132 -0.182 -16.461 1.00 94.44 94 ARG A CA 1
ATOM 761 C C . ARG A 1 94 ? 9.623 -0.510 -16.451 1.00 94.44 94 ARG A C 1
ATOM 763 O O . ARG A 1 94 ? 10.047 -1.437 -17.141 1.00 94.44 94 ARG A O 1
ATOM 770 N N . ASN A 1 95 ? 10.408 0.195 -15.642 1.00 93.50 95 ASN A N 1
ATOM 771 C CA . ASN A 1 95 ? 11.846 -0.027 -15.519 1.00 93.50 95 ASN A CA 1
ATOM 772 C C . ASN A 1 95 ? 12.182 -1.424 -14.988 1.00 93.50 95 ASN A C 1
ATOM 774 O O . ASN A 1 95 ? 13.096 -2.066 -15.508 1.00 93.50 95 ASN A O 1
ATOM 778 N N . LEU A 1 96 ? 11.446 -1.923 -13.992 1.00 92.88 96 LEU A N 1
ATOM 779 C CA . LEU A 1 96 ? 11.614 -3.287 -13.482 1.00 92.88 96 LEU A CA 1
ATOM 780 C C . LEU A 1 96 ? 11.301 -4.327 -14.565 1.00 92.88 96 LEU A C 1
ATOM 782 O O . LEU A 1 96 ? 12.092 -5.248 -14.780 1.00 92.88 96 LEU A O 1
ATOM 786 N N . ARG A 1 97 ? 10.217 -4.129 -15.325 1.00 90.81 97 ARG A N 1
ATOM 787 C CA . ARG A 1 97 ? 9.847 -4.996 -16.455 1.00 90.81 97 ARG A CA 1
ATOM 788 C C . ARG A 1 97 ? 10.927 -5.022 -17.538 1.00 90.81 97 ARG A C 1
ATOM 790 O O . ARG A 1 97 ? 11.275 -6.088 -18.042 1.00 90.81 97 ARG A O 1
ATOM 797 N N . LEU A 1 98 ? 11.484 -3.862 -17.883 1.00 89.69 98 LEU A N 1
ATOM 798 C CA . LEU A 1 98 ? 12.566 -3.756 -18.865 1.00 89.69 98 LEU A CA 1
ATOM 799 C C . LEU A 1 98 ? 13.865 -4.395 -18.363 1.00 89.69 98 LEU A C 1
ATOM 801 O O . LEU A 1 98 ? 14.551 -5.059 -19.135 1.00 89.69 98 LEU A O 1
ATOM 805 N N . LYS A 1 99 ? 14.194 -4.248 -17.073 1.00 83.19 99 LYS A N 1
ATOM 806 C CA . LYS A 1 99 ? 15.349 -4.922 -16.457 1.00 83.19 99 LYS A CA 1
ATOM 807 C C . LYS A 1 99 ? 15.212 -6.444 -16.518 1.00 83.19 99 LYS A C 1
ATOM 809 O O . LYS A 1 99 ? 16.188 -7.106 -16.856 1.00 83.19 99 LYS A O 1
ATOM 814 N N . GLY A 1 100 ? 14.018 -6.980 -16.259 1.00 79.88 100 GLY A N 1
ATOM 815 C CA . GLY A 1 100 ? 13.747 -8.420 -16.326 1.00 79.88 100 GLY A CA 1
ATOM 816 C C . GLY A 1 100 ? 13.891 -9.025 -17.728 1.00 79.88 100 GLY A C 1
ATOM 817 O O . GLY A 1 100 ? 14.241 -10.194 -17.847 1.00 79.88 100 GLY A O 1
ATOM 818 N N . ARG A 1 101 ? 13.682 -8.231 -18.788 1.00 75.56 101 ARG A N 1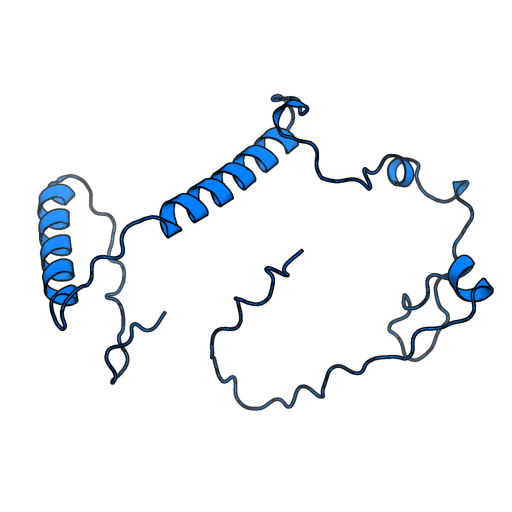
ATOM 819 C CA . ARG A 1 101 ? 13.814 -8.666 -20.193 1.00 75.56 101 ARG A CA 1
ATOM 820 C C . ARG A 1 101 ? 15.241 -8.636 -20.737 1.00 75.56 101 ARG A C 1
ATOM 822 O O . ARG A 1 101 ? 15.474 -9.121 -21.841 1.00 75.56 101 ARG A O 1
ATOM 829 N N . LYS A 1 102 ? 16.201 -8.049 -20.017 1.00 70.44 102 LYS A N 1
ATOM 830 C CA . LYS A 1 102 ? 17.592 -8.021 -20.484 1.00 70.44 102 LYS A CA 1
ATOM 831 C C . LYS A 1 102 ? 18.127 -9.451 -20.540 1.00 70.44 102 LYS A C 1
ATOM 833 O O . LYS A 1 102 ? 18.048 -10.178 -19.552 1.00 70.44 102 LYS A O 1
ATOM 838 N N . TYR A 1 103 ? 18.697 -9.833 -21.683 1.00 66.25 103 TYR A N 1
ATOM 839 C CA . TYR A 1 103 ? 19.354 -11.126 -21.841 1.00 66.25 103 TYR A CA 1
ATOM 840 C C . TYR A 1 103 ? 20.443 -11.279 -20.773 1.00 66.25 103 TYR A C 1
ATOM 842 O O . TYR A 1 103 ? 21.415 -10.515 -20.738 1.00 66.25 103 TYR A O 1
ATOM 850 N N . LYS A 1 104 ? 20.273 -12.259 -19.879 1.00 64.50 104 LYS A N 1
ATOM 851 C CA . LYS A 1 104 ? 21.330 -12.666 -18.956 1.00 64.50 104 LYS A CA 1
ATOM 852 C C . LYS A 1 104 ? 22.381 -13.375 -19.798 1.00 64.50 104 LYS A C 1
ATOM 854 O O . LYS A 1 104 ? 22.156 -14.499 -20.234 1.00 64.50 104 LYS A O 1
ATOM 859 N N . LYS A 1 105 ? 23.511 -12.712 -20.052 1.00 67.00 105 LYS A N 1
ATOM 860 C CA . LYS A 1 105 ? 24.658 -13.379 -20.672 1.00 67.00 105 LYS A CA 1
ATOM 861 C C . LYS A 1 105 ? 25.000 -14.599 -19.819 1.00 67.00 105 LYS A C 1
ATOM 863 O O . LYS A 1 105 ? 25.183 -14.451 -18.612 1.00 67.00 105 LYS A O 1
ATOM 868 N N . LYS A 1 106 ? 25.045 -15.787 -20.427 1.00 64.50 106 LYS A N 1
ATOM 869 C CA . LYS A 1 106 ? 25.688 -16.944 -19.799 1.00 64.50 106 LYS A CA 1
ATOM 870 C C . LYS A 1 106 ? 27.172 -16.596 -19.728 1.00 64.50 106 LYS A C 1
ATOM 872 O O . LYS A 1 106 ? 27.792 -16.385 -20.762 1.00 64.50 106 LYS A O 1
ATOM 877 N N . ILE A 1 107 ? 27.674 -16.403 -18.518 1.00 64.25 107 ILE A N 1
ATOM 878 C CA . ILE A 1 107 ? 29.084 -16.119 -18.255 1.00 64.25 107 ILE A CA 1
ATOM 879 C C . ILE A 1 107 ? 29.693 -17.469 -17.884 1.00 64.25 107 ILE A C 1
ATOM 881 O O . ILE A 1 107 ? 29.130 -18.162 -17.030 1.00 64.25 107 ILE A O 1
ATOM 885 N N . PHE A 1 108 ? 30.781 -17.871 -18.535 1.00 64.88 108 PHE A N 1
ATOM 886 C CA . PHE A 1 108 ? 31.491 -19.085 -18.137 1.00 64.88 108 PHE A CA 1
ATOM 887 C C . PHE A 1 108 ? 32.190 -18.864 -16.783 1.00 64.88 108 PHE A C 1
ATOM 889 O O . PHE A 1 108 ? 32.449 -17.730 -16.368 1.00 64.88 108 PHE A O 1
ATOM 896 N N . VAL A 1 109 ? 32.498 -19.947 -16.066 1.00 63.53 109 VAL A N 1
ATOM 897 C CA . VAL A 1 109 ? 33.236 -19.879 -14.792 1.00 63.53 109 VAL A CA 1
ATOM 898 C C . VAL A 1 109 ? 34.546 -19.090 -15.008 1.00 63.53 109 VAL A C 1
ATOM 900 O O . VAL A 1 109 ? 35.245 -19.318 -15.993 1.00 63.53 109 VAL A O 1
ATOM 903 N N . ASN A 1 110 ? 34.857 -18.130 -14.124 1.00 64.75 110 ASN A N 1
ATOM 904 C CA . ASN A 1 110 ? 36.009 -17.197 -14.168 1.00 64.75 110 ASN A CA 1
ATOM 905 C C . ASN A 1 110 ? 35.969 -16.038 -15.196 1.00 64.75 110 ASN A C 1
ATOM 907 O O . ASN A 1 110 ? 36.888 -15.213 -15.228 1.00 64.75 110 ASN A O 1
ATOM 911 N N . GLU A 1 111 ? 34.924 -15.890 -16.017 1.00 65.56 111 GLU A N 1
ATOM 912 C CA . GLU A 1 111 ? 34.790 -14.722 -16.913 1.00 65.56 111 GLU A CA 1
ATOM 913 C C . GLU A 1 111 ? 34.268 -13.464 -16.197 1.00 65.56 111 GLU A C 1
ATOM 915 O O . GLU A 1 111 ? 34.528 -12.341 -16.637 1.00 65.56 111 GLU A O 1
ATOM 920 N N . GLY A 1 112 ? 33.583 -13.631 -15.059 1.00 66.56 112 GLY A N 1
ATOM 921 C CA . GLY A 1 112 ? 33.074 -12.525 -14.241 1.00 66.56 112 GLY A CA 1
ATOM 922 C C . GLY A 1 112 ? 34.181 -11.592 -13.739 1.00 66.56 112 GLY A C 1
ATOM 923 O O . GLY A 1 112 ? 34.056 -10.370 -13.860 1.00 66.56 112 GLY A O 1
ATOM 924 N N . ASP A 1 113 ? 35.293 -12.161 -13.271 1.00 67.75 113 ASP A N 1
ATOM 925 C CA . ASP A 1 113 ? 36.444 -11.409 -12.754 1.00 67.75 113 ASP A CA 1
ATOM 926 C C . ASP A 1 113 ? 37.211 -10.689 -13.864 1.00 67.75 113 ASP A C 1
ATOM 928 O O . ASP A 1 113 ? 37.659 -9.554 -13.686 1.00 67.75 113 ASP A O 1
ATOM 932 N N . LYS A 1 114 ? 37.315 -11.309 -15.048 1.00 71.56 114 LYS A N 1
ATOM 933 C CA . LYS A 1 114 ? 37.903 -10.676 -16.240 1.00 71.56 114 LYS A CA 1
ATOM 934 C C . LYS A 1 114 ? 37.075 -9.466 -16.669 1.00 71.56 114 LYS A C 1
ATOM 936 O O . LYS A 1 114 ? 37.633 -8.391 -16.876 1.00 71.56 114 LYS A O 1
ATOM 941 N N . ILE A 1 115 ? 35.747 -9.606 -16.728 1.00 70.56 115 ILE A N 1
ATOM 942 C CA . ILE A 1 115 ? 34.821 -8.502 -17.034 1.00 70.56 115 ILE A CA 1
ATOM 943 C C . ILE A 1 115 ? 34.912 -7.398 -15.974 1.00 70.56 115 ILE A C 1
ATOM 945 O O . ILE A 1 115 ? 34.852 -6.217 -16.320 1.00 70.56 115 ILE A O 1
ATOM 949 N N . TYR A 1 116 ? 35.059 -7.752 -14.696 1.00 69.31 116 TYR A N 1
ATOM 950 C CA . TYR A 1 116 ? 35.241 -6.786 -13.614 1.00 69.31 116 TYR A CA 1
ATOM 951 C C . TYR A 1 116 ? 36.534 -5.979 -13.790 1.00 69.31 116 TYR A C 1
ATOM 953 O O . TYR A 1 116 ? 36.477 -4.749 -13.820 1.00 69.31 116 TYR A O 1
ATOM 961 N N . LYS A 1 117 ? 37.673 -6.647 -14.018 1.00 73.44 117 LYS A N 1
ATOM 962 C CA . LYS A 1 117 ? 38.962 -5.993 -14.308 1.00 73.44 117 LYS A CA 1
ATOM 963 C C . LYS A 1 117 ? 38.882 -5.098 -15.554 1.00 73.44 117 LYS A C 1
ATOM 965 O O . LYS A 1 117 ? 39.317 -3.952 -15.513 1.00 73.44 117 LYS A O 1
ATOM 970 N N . LEU A 1 118 ? 38.245 -5.567 -16.629 1.00 73.12 118 LEU A N 1
ATOM 971 C CA . LEU A 1 118 ? 38.001 -4.786 -17.851 1.00 73.12 118 LEU A CA 1
ATOM 972 C C . LEU A 1 118 ? 37.114 -3.558 -17.609 1.00 73.12 118 LEU A C 1
ATOM 974 O O . LEU A 1 118 ? 37.384 -2.492 -18.160 1.00 73.12 118 LEU A O 1
ATOM 978 N N . LYS A 1 119 ? 36.071 -3.671 -16.776 1.00 69.44 119 LYS A N 1
ATOM 979 C CA . LYS A 1 119 ? 35.258 -2.517 -16.370 1.00 69.44 119 LYS A CA 1
ATOM 980 C C . LYS A 1 119 ? 36.101 -1.507 -15.603 1.00 69.44 119 LYS A C 1
ATOM 982 O O . LYS A 1 119 ? 36.052 -0.341 -15.967 1.00 69.44 119 LYS A O 1
ATOM 987 N N . GLN A 1 120 ? 36.889 -1.939 -14.620 1.00 66.31 120 GLN A N 1
ATOM 988 C CA . GLN A 1 120 ? 37.788 -1.056 -13.866 1.00 66.31 120 GLN A CA 1
ATOM 989 C C . GLN A 1 120 ? 38.731 -0.283 -14.803 1.00 66.31 120 GLN A C 1
ATOM 991 O O . GLN A 1 120 ? 38.858 0.931 -14.682 1.00 66.31 120 GLN A O 1
ATOM 996 N N . ILE A 1 121 ? 39.300 -0.951 -15.812 1.00 67.31 121 ILE A N 1
ATOM 997 C CA . ILE A 1 121 ? 40.159 -0.316 -16.826 1.00 67.31 121 ILE A CA 1
ATOM 998 C C . ILE A 1 121 ? 39.370 0.673 -17.702 1.00 67.31 121 ILE A C 1
ATOM 1000 O O . ILE A 1 121 ? 39.800 1.810 -17.885 1.00 67.31 121 ILE A O 1
ATOM 1004 N N . ARG A 1 122 ? 38.194 0.279 -18.210 1.00 60.53 122 ARG A N 1
ATOM 1005 C CA . ARG A 1 122 ? 37.331 1.141 -19.040 1.00 60.53 122 ARG A CA 1
ATOM 1006 C C . ARG A 1 122 ? 36.875 2.390 -18.287 1.00 60.53 122 ARG A C 1
ATOM 1008 O O . ARG A 1 122 ? 36.838 3.473 -18.860 1.00 60.53 122 ARG A O 1
ATOM 1015 N N . PHE A 1 123 ? 36.515 2.231 -17.016 1.00 53.50 123 PHE A N 1
ATOM 1016 C CA . PHE A 1 123 ? 36.145 3.339 -16.145 1.00 53.50 123 PHE A CA 1
ATOM 1017 C C . PHE A 1 123 ? 37.351 4.230 -15.854 1.00 53.50 123 PHE A C 1
ATOM 1019 O O . PHE A 1 123 ? 37.205 5.433 -15.978 1.00 53.50 123 PHE A O 1
ATOM 1026 N N . ARG A 1 124 ? 38.548 3.683 -15.607 1.00 57.22 124 ARG A N 1
ATOM 1027 C CA . ARG A 1 124 ? 39.783 4.464 -15.408 1.00 57.22 124 ARG A CA 1
ATOM 1028 C C . ARG A 1 124 ? 40.179 5.299 -16.634 1.00 57.22 124 ARG A C 1
ATOM 1030 O O . ARG A 1 124 ? 40.601 6.437 -16.481 1.00 57.22 124 ARG A O 1
ATOM 1037 N N . ALA A 1 125 ? 39.988 4.770 -17.844 1.00 61.25 125 ALA A N 1
ATOM 1038 C CA . ALA A 1 125 ? 40.218 5.508 -19.090 1.00 61.25 125 ALA A CA 1
ATOM 1039 C C . ALA A 1 125 ? 39.203 6.652 -19.312 1.00 61.25 125 ALA A C 1
ATOM 1041 O O . ALA A 1 125 ? 39.550 7.682 -19.882 1.00 61.25 125 ALA A O 1
ATOM 1042 N N . LEU A 1 126 ? 37.960 6.489 -18.840 1.00 56.53 126 LEU A N 1
ATOM 1043 C CA . LEU A 1 126 ? 36.907 7.517 -18.890 1.00 56.53 126 LEU A CA 1
ATOM 1044 C C . LEU A 1 126 ? 36.993 8.526 -17.726 1.00 56.53 126 LEU A C 1
ATOM 104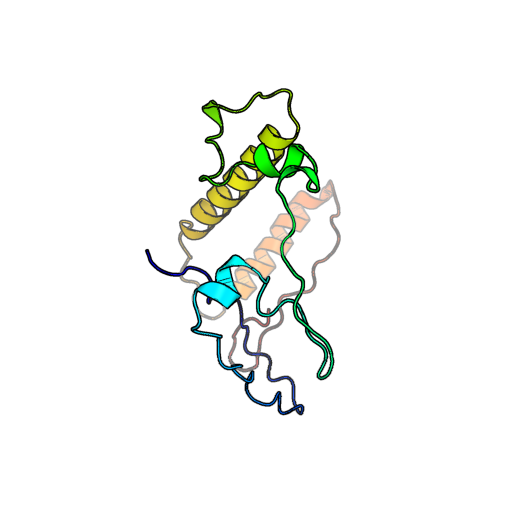6 O O . LEU A 1 126 ? 36.623 9.687 -17.889 1.00 56.53 126 LEU A O 1
ATOM 1050 N N . ALA A 1 127 ? 37.490 8.090 -16.566 1.00 52.00 127 ALA A N 1
ATOM 1051 C CA . ALA A 1 127 ? 37.566 8.837 -15.310 1.00 52.00 127 ALA A CA 1
ATOM 1052 C C . ALA A 1 127 ? 38.705 9.864 -15.257 1.00 52.00 127 ALA A C 1
ATOM 1054 O O . ALA A 1 127 ? 38.759 10.643 -14.312 1.00 52.00 127 ALA A O 1
ATOM 1055 N N . TYR A 1 128 ? 39.533 9.978 -16.305 1.00 55.34 128 TYR A N 1
ATOM 1056 C CA . TYR A 1 128 ? 40.434 11.129 -16.494 1.00 55.34 128 TYR A CA 1
ATOM 1057 C C . TYR A 1 128 ? 39.707 12.494 -16.421 1.00 55.34 128 TYR A C 1
ATOM 1059 O O . TYR A 1 128 ? 40.367 13.527 -16.361 1.00 55.34 128 TYR A O 1
ATOM 1067 N N . LYS A 1 129 ? 38.362 12.519 -16.423 1.00 53.56 129 LYS A N 1
ATOM 1068 C CA . LYS A 1 129 ? 37.531 13.720 -16.244 1.00 53.56 129 LYS A CA 1
ATOM 1069 C C . LYS A 1 129 ? 36.604 13.726 -15.011 1.00 53.56 129 LYS A C 1
ATOM 1071 O O . LYS A 1 129 ? 36.016 14.770 -14.754 1.00 53.56 129 LYS A O 1
ATOM 1076 N N . TYR A 1 130 ? 36.434 12.631 -14.261 1.00 47.53 130 TYR A N 1
ATOM 1077 C CA . TYR A 1 130 ? 35.570 12.602 -13.061 1.00 47.53 130 TYR A CA 1
ATOM 1078 C C . TYR A 1 130 ? 35.828 11.345 -12.216 1.00 47.53 130 TYR A C 1
ATOM 1080 O O . TYR A 1 130 ? 35.836 10.245 -12.769 1.00 47.53 130 TYR A O 1
ATOM 1088 N N . ASP A 1 131 ? 35.984 11.494 -10.896 1.00 52.66 131 ASP A N 1
ATOM 1089 C CA . ASP A 1 131 ? 36.334 10.406 -9.969 1.00 52.66 131 ASP A CA 1
ATOM 1090 C C . ASP A 1 131 ? 35.139 10.056 -9.045 1.00 52.66 131 ASP A C 1
ATOM 1092 O O . ASP A 1 131 ? 34.807 10.841 -8.157 1.00 52.66 131 ASP A O 1
ATOM 1096 N N . PRO A 1 132 ? 34.415 8.936 -9.264 1.00 51.62 132 PRO A N 1
ATOM 1097 C CA . PRO A 1 132 ? 33.142 8.667 -8.583 1.00 51.62 132 PRO A CA 1
ATOM 1098 C C . PRO A 1 132 ? 33.249 7.889 -7.254 1.00 51.62 132 PRO A C 1
ATOM 1100 O O . PRO A 1 132 ? 32.217 7.509 -6.702 1.00 51.62 132 PRO A O 1
ATOM 1103 N N . GLY A 1 133 ? 34.452 7.643 -6.720 1.00 52.16 133 GLY A N 1
ATOM 1104 C CA . GLY A 1 133 ? 34.640 6.825 -5.513 1.00 52.16 133 GLY A CA 1
ATOM 1105 C C . GLY A 1 133 ? 34.442 5.317 -5.754 1.00 52.16 133 GLY A C 1
ATOM 1106 O O . GLY A 1 133 ? 33.894 4.884 -6.768 1.00 52.16 133 GLY A O 1
ATOM 1107 N N . HIS A 1 134 ? 34.955 4.482 -4.844 1.00 49.12 134 HIS A N 1
ATOM 1108 C CA . HIS A 1 134 ? 34.975 3.022 -5.003 1.00 49.12 134 HIS A CA 1
ATOM 1109 C C . HIS A 1 134 ? 33.796 2.326 -4.304 1.00 49.12 134 HIS A C 1
ATOM 1111 O O . HIS A 1 134 ? 33.676 2.388 -3.082 1.00 49.12 134 HIS A O 1
ATOM 1117 N N . ASP A 1 135 ? 33.012 1.544 -5.052 1.00 55.56 135 ASP A N 1
ATOM 1118 C CA . ASP A 1 135 ? 32.197 0.469 -4.473 1.00 55.56 135 ASP A CA 1
ATOM 1119 C C . ASP A 1 135 ? 33.106 -0.704 -4.062 1.00 55.56 135 ASP A C 1
ATOM 1121 O O . ASP A 1 135 ? 34.039 -1.067 -4.788 1.00 55.56 135 ASP A O 1
ATOM 1125 N N . LYS A 1 136 ? 32.830 -1.339 -2.913 1.00 53.78 136 LYS A N 1
ATOM 1126 C CA . LYS A 1 136 ? 33.547 -2.556 -2.492 1.00 53.78 136 LYS A CA 1
ATOM 1127 C C . LYS A 1 136 ? 33.369 -3.658 -3.553 1.00 53.78 136 LYS A C 1
ATOM 1129 O O . LYS A 1 136 ? 32.271 -3.798 -4.099 1.00 53.78 136 LYS A O 1
ATOM 1134 N N . PRO A 1 137 ? 34.411 -4.461 -3.850 1.00 58.06 137 PRO A N 1
ATOM 1135 C CA . PRO A 1 137 ? 34.271 -5.575 -4.779 1.00 58.06 137 PRO A CA 1
ATOM 1136 C C . PRO A 1 137 ? 33.182 -6.537 -4.275 1.00 58.06 137 PRO A C 1
ATOM 1138 O O . PRO A 1 137 ? 33.043 -6.717 -3.062 1.00 58.06 137 PRO A O 1
ATOM 1141 N N . PRO A 1 138 ? 32.400 -7.154 -5.178 1.00 60.84 138 PRO A N 1
ATOM 1142 C CA . PRO A 1 138 ? 31.379 -8.110 -4.773 1.00 60.84 138 PRO A CA 1
ATOM 1143 C C . PRO A 1 138 ? 32.016 -9.265 -3.997 1.00 60.84 138 PRO A C 1
ATOM 1145 O O . PRO A 1 138 ? 33.010 -9.835 -4.443 1.00 60.84 138 PRO A O 1
ATOM 1148 N N . GLN A 1 139 ? 31.448 -9.588 -2.838 1.00 60.25 139 GLN A N 1
ATOM 1149 C CA . GLN A 1 139 ? 31.890 -10.712 -2.021 1.00 60.25 139 GLN A CA 1
ATOM 1150 C C . GLN A 1 139 ? 31.244 -12.006 -2.532 1.00 60.25 139 GLN A C 1
ATOM 1152 O O . GLN A 1 139 ? 30.101 -12.005 -2.997 1.00 60.25 139 GLN A O 1
ATOM 1157 N N . PHE A 1 140 ? 31.991 -13.106 -2.479 1.00 61.12 140 PHE A N 1
ATOM 1158 C CA . PHE A 1 140 ? 31.554 -14.422 -2.941 1.00 61.12 140 PHE A CA 1
ATOM 1159 C C . PHE A 1 140 ? 31.722 -15.446 -1.819 1.00 61.12 140 PHE A C 1
ATOM 1161 O O . PHE A 1 140 ? 32.724 -15.419 -1.103 1.00 61.12 140 PHE A O 1
ATOM 1168 N N . ASP A 1 141 ? 30.745 -16.339 -1.681 1.00 65.44 141 ASP A N 1
ATOM 1169 C CA . ASP A 1 141 ? 30.811 -17.491 -0.783 1.00 65.44 141 ASP A CA 1
ATOM 1170 C C . ASP A 1 141 ? 31.811 -18.536 -1.303 1.00 65.44 141 ASP A C 1
ATOM 1172 O O . ASP A 1 141 ? 32.201 -18.526 -2.474 1.00 65.44 141 ASP A O 1
ATOM 1176 N N . LYS A 1 142 ? 32.186 -19.492 -0.442 1.00 64.50 142 LYS A N 1
ATOM 1177 C CA . LYS A 1 142 ? 33.107 -20.602 -0.774 1.00 64.50 142 LYS A CA 1
ATOM 1178 C C . LYS A 1 142 ? 32.648 -21.443 -1.975 1.00 64.50 142 LYS A C 1
ATOM 1180 O O . LYS A 1 142 ? 33.480 -22.036 -2.650 1.00 64.50 142 LYS A O 1
ATOM 1185 N N . ASP A 1 143 ? 31.348 -21.427 -2.264 1.00 62.47 143 ASP A N 1
ATOM 1186 C CA . ASP A 1 143 ? 30.715 -22.140 -3.377 1.00 62.47 143 ASP A CA 1
ATOM 1187 C C . ASP A 1 143 ? 30.570 -21.273 -4.648 1.00 62.47 143 ASP A C 1
ATOM 1189 O O . ASP A 1 143 ? 29.873 -21.646 -5.591 1.00 62.47 143 ASP A O 1
ATOM 1193 N N . GLY A 1 144 ? 31.189 -20.085 -4.681 1.00 56.03 144 GLY A N 1
ATOM 1194 C CA . GLY A 1 144 ? 31.208 -19.187 -5.844 1.00 56.03 144 GLY A CA 1
ATOM 1195 C C . GLY A 1 144 ? 29.922 -18.382 -6.066 1.00 56.03 144 GLY A C 1
ATOM 1196 O O . GLY A 1 144 ? 29.801 -17.663 -7.062 1.00 56.03 144 GLY A O 1
ATOM 1197 N N . TRP A 1 145 ? 28.957 -18.463 -5.148 1.00 53.50 145 TRP A N 1
ATOM 1198 C CA . TRP A 1 145 ? 27.745 -17.645 -5.181 1.00 53.50 145 TRP A CA 1
ATOM 1199 C C . TRP A 1 145 ? 28.030 -16.238 -4.654 1.00 53.50 145 TRP A C 1
ATOM 1201 O O . TRP A 1 145 ? 28.743 -16.056 -3.674 1.00 53.50 145 TRP A O 1
ATOM 1211 N N . ARG A 1 146 ? 27.482 -15.218 -5.322 1.00 49.78 146 ARG A N 1
ATOM 1212 C CA . ARG A 1 146 ? 27.621 -13.820 -4.892 1.00 49.78 146 ARG A CA 1
ATOM 1213 C C . ARG A 1 146 ? 26.809 -13.590 -3.617 1.00 49.78 146 ARG A C 1
ATOM 1215 O O . ARG A 1 146 ? 25.591 -13.769 -3.649 1.00 49.78 146 ARG A O 1
ATOM 1222 N N . ILE A 1 147 ? 27.471 -13.113 -2.569 1.00 55.03 147 ILE A N 1
ATOM 1223 C CA . ILE A 1 147 ? 26.841 -12.650 -1.331 1.00 55.03 147 ILE A CA 1
ATOM 1224 C C . ILE A 1 147 ? 26.190 -11.291 -1.637 1.00 55.03 147 ILE A C 1
ATOM 1226 O O . ILE A 1 147 ? 26.854 -10.394 -2.167 1.00 55.03 147 ILE A O 1
ATOM 1230 N N . ILE A 1 148 ? 24.878 -11.178 -1.405 1.00 54.75 148 ILE A N 1
ATOM 1231 C CA . ILE A 1 148 ? 24.094 -9.936 -1.560 1.00 54.75 148 ILE A CA 1
ATOM 1232 C C . ILE A 1 148 ? 24.064 -9.205 -0.226 1.00 54.75 148 ILE A C 1
ATOM 1234 O O . ILE A 1 148 ? 23.782 -9.886 0.784 1.00 54.75 148 ILE A O 1
#

InterPro domains:
  IPR013870 Large ribosomal subunit protein mL54 [PF08561] (36-66)
  IPR013870 Large ribosomal subunit protein mL54 [PTHR28595] (9-86)

Foldseek 3Di:
DDDPPDPDDDPDPPDDDPPPDPDDDDDDDDPVCVVFFPPPCDPDPDDDGHGDDDPVVDDPVVVVDDPDDDDDLVPDDPVDPVSVVVVVVVVVVVVVVVVVPPDDPPQPPPNVVVVVVVVVVVCVVVCVPPDDDDDDPFDADPVRHTDD

Radius of gyration: 27.05 Å; chains: 1; bounding box: 66×42×51 Å

Organism: Nephila pilipes (NCBI:txid299642)

Secondary structure (DSSP, 8-state):
---------------S--------PPPP--HHHHHHEETT---SSSSPPEEP--GGGS-GGGTTS--SSPPPGGGS-TTSHHHHHHHHHHHHHHHHHHHHTS----PPTTHHHHHHHHHHHHHHHHGGG----PPPPPPB-TTSPBP-

pLDDT: mean 74.43, std 20.09, range [27.55, 96.62]